Protein AF-A0A0C1U3Q9-F1 (afdb_monomer)

Sequence (59 aa):
MRGFIYKNKKYIVKLCDYNFKYYITKYKGYTIIYFNKTLGSKEKSRILHKIIRNSMIHS

Radius of gyration: 11.27 Å; Cα contacts (8 Å, |Δi|>4): 74; chains: 1; bounding box: 28×23×30 Å

Mean predicted aligned error: 5.71 Å

Nearest PDB structures (foldseek):
  4v0k-assembly1_A  TM=5.251E-01  e=3.686E+00  Chlamydomonas reinhardtii
  1f6b-assembly1_B  TM=5.304E-01  e=4.798E+00  Cricetulus griseus
  2qkm-assembly4_H  TM=6.173E-01  e=8.128E+00  Schizosaccharomyces pombe

Organism: NCBI:txid1418104

Solvent-accessible surface area (backbone atoms only — not comparable to full-atom values): 3563 Å² total; per-residue (Å²): 131,58,66,53,76,56,93,95,41,38,36,34,50,43,76,38,94,55,103,52,71,67,51,78,49,78,55,98,79,29,41,38,36,38,32,26,63,87,57,52,71,69,57,52,51,54,50,51,52,48,53,56,52,54,60,58,76,80,106

Foldseek 3Di:
DDWDADPNQIEAEAEDQDPDAWDWDADPRYIYIYGHPPDDPVVVVVVVVVVVVVVVVVD

Structure (mmCIF, N/CA/C/O backbone):
data_AF-A0A0C1U3Q9-F1
#
_entry.id   AF-A0A0C1U3Q9-F1
#
loop_
_atom_site.group_PDB
_atom_site.id
_atom_site.type_symbol
_atom_site.label_atom_id
_atom_site.label_alt_id
_atom_site.label_comp_id
_atom_site.label_asym_id
_atom_site.label_entity_id
_atom_site.label_seq_id
_atom_site.pdbx_PDB_ins_code
_atom_site.Cartn_x
_atom_site.Cartn_y
_atom_site.Cartn_z
_atom_site.occupancy
_atom_site.B_iso_or_equiv
_atom_site.auth_seq_id
_atom_site.auth_comp_id
_atom_site.auth_asym_id
_atom_site.auth_atom_id
_atom_site.pdbx_PDB_model_num
ATOM 1 N N . MET A 1 1 ? -4.113 -11.731 -1.960 1.00 57.19 1 MET A N 1
ATOM 2 C CA . MET A 1 1 ? -4.361 -10.457 -1.238 1.00 57.19 1 MET A CA 1
ATOM 3 C C . MET A 1 1 ? -3.652 -10.538 0.107 1.00 57.19 1 MET A C 1
ATOM 5 O O . MET A 1 1 ? -3.873 -11.518 0.800 1.00 57.19 1 MET A O 1
ATOM 9 N N . ARG A 1 2 ? -2.776 -9.584 0.460 1.00 68.56 2 ARG A N 1
ATOM 10 C CA . ARG A 1 2 ? -2.125 -9.535 1.785 1.00 68.56 2 ARG A CA 1
ATOM 11 C C . ARG A 1 2 ? -2.691 -8.343 2.558 1.00 68.56 2 ARG A C 1
ATOM 13 O O . ARG A 1 2 ? -2.497 -7.196 2.158 1.00 68.56 2 ARG A O 1
ATOM 20 N N . GLY A 1 3 ? -3.453 -8.632 3.607 1.00 81.94 3 GLY A N 1
ATOM 21 C CA . GLY A 1 3 ? -3.931 -7.637 4.563 1.00 81.94 3 GLY A CA 1
ATOM 22 C C . GLY A 1 3 ? -3.122 -7.707 5.853 1.00 81.94 3 GLY A C 1
ATOM 23 O O . GLY A 1 3 ? -2.607 -8.768 6.194 1.00 81.94 3 GLY A O 1
ATOM 24 N N . PHE A 1 4 ? -2.997 -6.585 6.552 1.00 84.94 4 PHE A N 1
ATOM 25 C CA . PHE A 1 4 ? -2.369 -6.517 7.868 1.00 84.94 4 PHE A CA 1
ATOM 26 C C . PHE A 1 4 ? -3.118 -5.533 8.765 1.00 84.94 4 PHE A C 1
ATOM 28 O O . PHE A 1 4 ? -3.811 -4.632 8.290 1.00 84.94 4 PHE A O 1
ATOM 35 N N . ILE A 1 5 ? -2.987 -5.714 10.075 1.00 84.12 5 ILE A N 1
ATOM 36 C CA . ILE A 1 5 ? -3.566 -4.818 11.074 1.00 84.12 5 ILE A CA 1
ATOM 37 C C . ILE A 1 5 ? -2.419 -4.026 11.686 1.00 84.12 5 ILE A C 1
ATOM 39 O O . ILE A 1 5 ? -1.410 -4.599 12.086 1.00 84.12 5 ILE A O 1
ATOM 43 N N . TYR A 1 6 ? -2.563 -2.707 11.746 1.00 82.19 6 TYR A N 1
ATOM 44 C CA . TYR A 1 6 ? -1.583 -1.832 12.374 1.00 82.19 6 TYR A CA 1
ATOM 45 C C . TYR A 1 6 ? -2.296 -0.795 13.236 1.00 82.19 6 TYR A C 1
ATOM 47 O O . TYR A 1 6 ? -3.143 -0.056 12.732 1.00 82.19 6 TYR A O 1
ATOM 55 N N . LYS A 1 7 ? -1.966 -0.749 14.536 1.00 78.12 7 LYS A N 1
ATOM 56 C CA . LYS A 1 7 ? -2.606 0.129 15.538 1.00 78.12 7 LYS A CA 1
ATOM 57 C C . LYS A 1 7 ? -4.141 0.117 15.445 1.00 78.12 7 LYS A C 1
ATOM 59 O O . LYS A 1 7 ? -4.771 1.156 15.275 1.00 78.12 7 LYS A O 1
ATOM 64 N N . ASN A 1 8 ? -4.730 -1.079 15.478 1.00 82.00 8 ASN A N 1
ATOM 65 C CA . ASN A 1 8 ? -6.178 -1.313 15.388 1.00 82.00 8 ASN A CA 1
ATOM 66 C C . ASN A 1 8 ? -6.864 -0.854 14.077 1.00 82.00 8 ASN A C 1
ATOM 68 O O . ASN A 1 8 ? -8.079 -0.962 13.939 1.00 82.00 8 ASN A O 1
ATOM 72 N N . LYS A 1 9 ? -6.102 -0.383 13.079 1.00 83.44 9 LYS A N 1
ATOM 73 C CA . LYS A 1 9 ? -6.593 -0.064 11.731 1.00 83.44 9 LYS A CA 1
ATOM 74 C C . LYS A 1 9 ? -6.256 -1.216 10.783 1.00 83.44 9 LYS A C 1
ATOM 76 O O . LYS A 1 9 ? -5.136 -1.732 10.788 1.00 83.44 9 LYS A O 1
ATOM 81 N N . LYS A 1 10 ? -7.226 -1.633 9.968 1.00 89.06 10 LYS A N 1
ATOM 82 C CA . LYS A 1 10 ? -7.068 -2.738 9.011 1.00 89.06 10 LYS A CA 1
ATOM 83 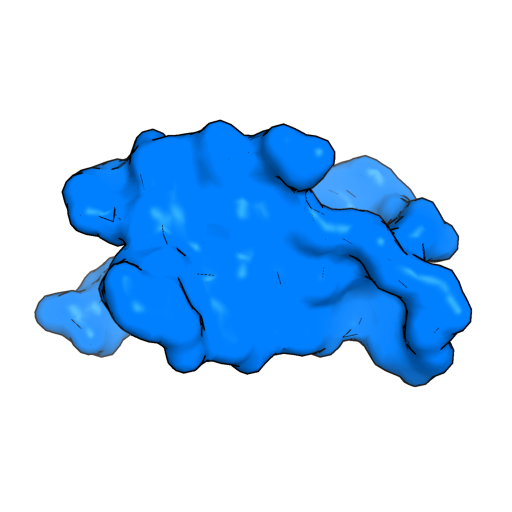C C . LYS A 1 10 ? -6.609 -2.194 7.659 1.00 89.06 10 LYS A C 1
ATOM 85 O O . LYS A 1 10 ? -7.253 -1.302 7.109 1.00 89.06 10 LYS A O 1
ATOM 90 N N . TYR A 1 11 ? -5.533 -2.746 7.110 1.00 88.88 11 TYR A N 1
ATOM 91 C CA . TYR A 1 11 ? -4.966 -2.358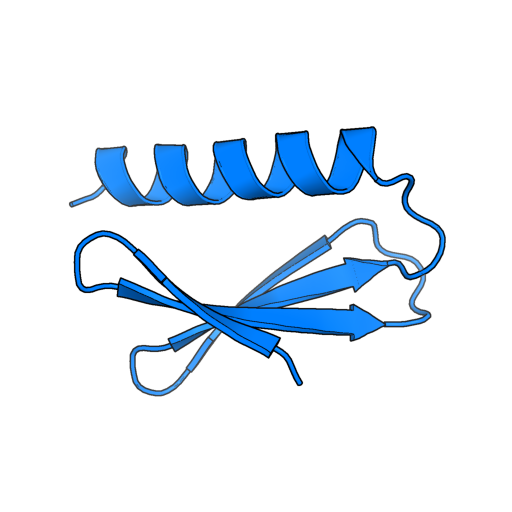 5.820 1.00 88.88 11 TYR A CA 1
ATOM 92 C C . TYR A 1 11 ? -4.974 -3.538 4.852 1.00 88.88 11 TYR A C 1
ATOM 94 O O . TYR A 1 11 ? -4.696 -4.673 5.233 1.00 88.88 11 TYR A O 1
ATOM 102 N N . ILE A 1 12 ? -5.275 -3.276 3.584 1.00 90.19 12 ILE A N 1
ATOM 103 C CA . ILE A 1 12 ? -5.210 -4.266 2.506 1.00 90.19 12 ILE A CA 1
ATOM 104 C C . ILE A 1 12 ? -4.319 -3.703 1.417 1.00 90.19 12 ILE A C 1
ATOM 106 O O . ILE A 1 12 ? -4.609 -2.637 0.886 1.00 90.19 12 ILE A O 1
ATOM 110 N N . VAL A 1 13 ? -3.270 -4.433 1.049 1.00 89.38 13 VAL A N 1
ATOM 111 C CA . VAL A 1 13 ? -2.396 -4.033 -0.053 1.00 89.38 13 VAL A CA 1
ATOM 112 C C . VAL A 1 13 ? -2.713 -4.872 -1.287 1.00 89.38 13 VAL A C 1
ATOM 114 O O . VAL A 1 13 ? -2.694 -6.108 -1.247 1.00 89.38 13 VAL A O 1
ATOM 117 N N . LYS A 1 14 ? -3.013 -4.192 -2.393 1.00 89.19 14 LYS A N 1
ATOM 118 C CA . LYS A 1 14 ? -3.236 -4.777 -3.715 1.00 89.19 14 LYS A CA 1
ATOM 119 C C . LYS A 1 14 ? -2.225 -4.220 -4.709 1.00 89.19 14 LYS A C 1
ATOM 121 O O . LYS A 1 14 ? -1.897 -3.040 -4.674 1.00 89.19 14 LYS A O 1
ATOM 126 N N . LEU A 1 15 ? -1.740 -5.084 -5.594 1.00 88.19 15 LEU A N 1
ATOM 127 C CA . LEU A 1 15 ? -0.932 -4.682 -6.741 1.00 88.19 15 LEU A CA 1
ATOM 128 C C . LEU A 1 15 ? -1.849 -4.536 -7.955 1.00 88.19 15 LEU A C 1
ATOM 130 O O . LEU A 1 15 ? -2.796 -5.307 -8.111 1.00 88.19 15 LEU A O 1
ATOM 134 N N . CYS A 1 16 ? -1.581 -3.538 -8.781 1.00 86.56 16 CYS A N 1
ATOM 135 C CA . CYS A 1 16 ? -2.386 -3.178 -9.936 1.00 86.56 16 CYS A CA 1
ATOM 136 C C . CYS A 1 16 ? -1.488 -2.687 -11.073 1.00 86.56 16 CYS A C 1
ATOM 138 O O . CYS A 1 16 ? -0.443 -2.094 -10.819 1.00 86.56 16 CYS A O 1
ATOM 140 N N . ASP A 1 17 ? -1.911 -2.935 -12.309 1.00 84.56 17 ASP A N 1
ATOM 141 C CA . ASP A 1 17 ? -1.165 -2.620 -13.536 1.00 84.56 17 ASP A CA 1
ATOM 142 C C . ASP A 1 17 ? -1.769 -1.392 -14.241 1.00 84.56 17 ASP A C 1
ATOM 144 O O . ASP A 1 17 ? -2.075 -1.387 -15.425 1.00 84.56 17 ASP A O 1
ATOM 148 N N . TYR A 1 18 ? -2.044 -0.349 -13.458 1.00 81.44 18 TYR A N 1
ATOM 149 C CA . TYR A 1 18 ? -2.648 0.893 -13.944 1.00 81.44 18 TYR A CA 1
ATOM 150 C C . TYR A 1 18 ? -1.620 2.019 -13.976 1.00 81.44 18 TYR A C 1
ATOM 152 O O . TYR A 1 18 ? -0.654 2.003 -13.220 1.00 81.44 18 TYR A O 1
ATOM 160 N N . ASN A 1 19 ? -1.870 3.056 -14.776 1.00 81.88 19 ASN A N 1
ATOM 161 C CA . ASN A 1 19 ? -0.955 4.184 -14.986 1.00 81.88 19 ASN A CA 1
ATOM 162 C C . ASN A 1 19 ? -0.922 5.208 -13.821 1.00 81.88 19 ASN A C 1
ATOM 164 O O . ASN A 1 19 ? -0.787 6.411 -14.024 1.00 81.88 19 ASN A O 1
ATOM 168 N N . PHE A 1 20 ? -1.070 4.747 -12.576 1.00 85.19 20 PHE A N 1
ATOM 169 C CA . PHE A 1 20 ? -0.931 5.557 -11.365 1.00 85.19 20 PHE A CA 1
ATOM 170 C C . PHE A 1 20 ? 0.098 4.937 -10.419 1.00 85.19 20 PHE A C 1
ATOM 172 O O . PHE A 1 20 ? 0.318 3.728 -10.427 1.00 85.19 20 PHE A O 1
ATOM 179 N N . LYS A 1 21 ? 0.730 5.759 -9.570 1.00 84.88 21 LYS A N 1
ATOM 180 C CA . LYS A 1 21 ? 1.708 5.280 -8.576 1.00 84.88 21 LYS A CA 1
ATOM 181 C C . LYS A 1 21 ? 1.016 4.510 -7.448 1.00 84.88 21 LYS A C 1
ATOM 183 O O . LYS A 1 21 ? 1.293 3.339 -7.205 1.00 84.88 21 LYS A O 1
ATOM 188 N N . TYR A 1 22 ? 0.091 5.156 -6.752 1.00 88.25 22 TYR A N 1
ATOM 189 C CA . TYR A 1 22 ? -0.700 4.504 -5.718 1.00 88.25 22 TYR A CA 1
ATOM 190 C C . TYR A 1 22 ? -2.086 5.133 -5.630 1.00 88.25 22 TYR A C 1
ATOM 192 O O . TYR A 1 22 ? -2.261 6.303 -5.963 1.00 88.25 22 TYR A O 1
ATOM 200 N N . TYR A 1 23 ? -3.053 4.356 -5.158 1.00 89.62 23 TYR A N 1
ATOM 201 C CA . TYR A 1 23 ? -4.405 4.817 -4.873 1.00 89.62 23 TYR A CA 1
ATOM 202 C C . TYR A 1 23 ? -4.862 4.255 -3.530 1.00 89.62 23 TYR A C 1
ATOM 204 O O . TYR A 1 23 ? -4.566 3.107 -3.196 1.00 89.62 23 TYR A O 1
ATOM 212 N N . ILE A 1 24 ? -5.558 5.066 -2.737 1.00 89.12 24 ILE A N 1
ATOM 213 C CA . ILE A 1 24 ? -6.021 4.685 -1.402 1.00 89.12 24 ILE A CA 1
ATOM 214 C C . ILE A 1 24 ? -7.520 4.878 -1.358 1.00 89.12 24 ILE A C 1
ATOM 216 O O . ILE A 1 24 ? -8.027 5.936 -1.716 1.00 89.12 24 ILE A O 1
ATOM 220 N N . THR A 1 25 ? -8.217 3.873 -0.853 1.00 89.94 25 THR A N 1
ATOM 221 C CA . THR A 1 25 ? -9.647 3.962 -0.592 1.00 89.94 25 THR A CA 1
ATOM 222 C C . THR A 1 25 ? -9.981 3.330 0.750 1.00 89.94 25 THR A C 1
ATOM 224 O O . THR A 1 25 ? -9.260 2.459 1.244 1.00 89.94 25 THR A O 1
ATOM 227 N N . LYS A 1 26 ? -11.067 3.788 1.367 1.00 89.06 26 LYS A N 1
ATOM 228 C CA . LYS A 1 26 ? -11.585 3.242 2.620 1.00 89.06 26 LYS A CA 1
ATOM 229 C C . LYS A 1 26 ? -12.871 2.486 2.314 1.00 89.06 26 LYS A C 1
ATOM 231 O O . LYS A 1 26 ? -13.787 3.047 1.727 1.00 89.06 26 LYS A O 1
ATOM 236 N N . TYR A 1 27 ? -12.952 1.228 2.728 1.00 86.81 27 TYR A N 1
ATOM 237 C CA . TYR A 1 27 ? -14.125 0.387 2.505 1.00 86.81 27 TYR A CA 1
ATOM 238 C C . TYR A 1 27 ? -14.429 -0.453 3.744 1.00 86.81 27 TYR A C 1
ATOM 240 O O . TYR A 1 27 ? -13.572 -1.211 4.190 1.00 86.81 27 TYR A O 1
ATOM 248 N N . LYS A 1 28 ? -15.636 -0.319 4.316 1.00 85.06 28 LYS A N 1
ATOM 249 C CA . LYS A 1 28 ? -16.096 -1.064 5.511 1.00 85.06 28 LYS A CA 1
ATOM 250 C C . LYS A 1 28 ? -15.063 -1.115 6.662 1.00 85.06 28 LYS A C 1
ATOM 252 O O . LYS A 1 28 ? -14.840 -2.162 7.261 1.00 85.06 28 LYS A O 1
ATOM 257 N N . GLY A 1 29 ? -14.379 0.001 6.936 1.00 83.81 29 GLY A N 1
ATOM 258 C CA . GLY A 1 29 ?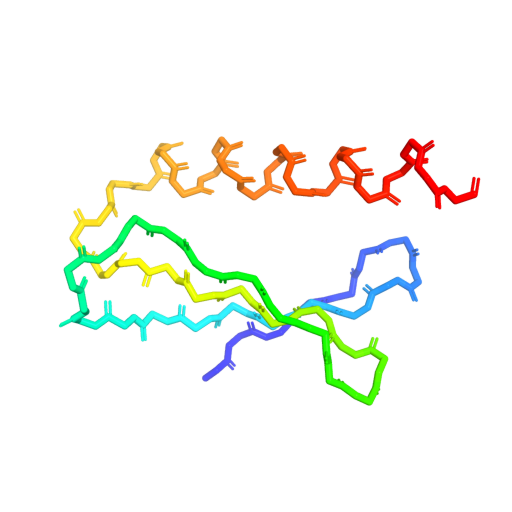 -13.343 0.086 7.983 1.00 83.81 29 GLY A CA 1
ATOM 259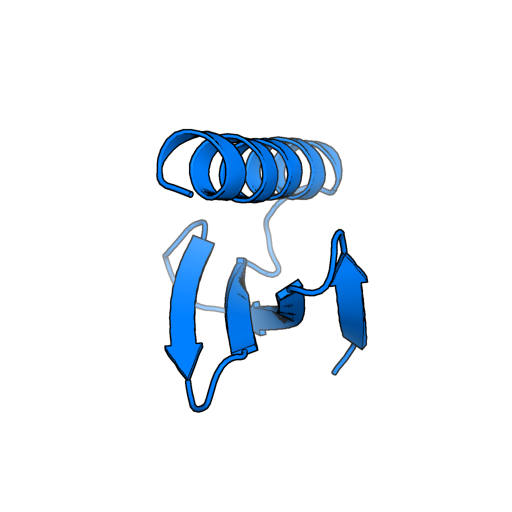 C C . GLY A 1 29 ? -11.954 -0.447 7.593 1.00 83.81 29 GLY A C 1
ATOM 260 O O . GLY A 1 29 ? -11.030 -0.408 8.404 1.00 83.81 29 GLY A O 1
ATOM 261 N N . TYR A 1 30 ? -11.772 -0.905 6.353 1.00 87.25 30 TYR A N 1
ATOM 262 C CA . TYR A 1 30 ? -10.476 -1.273 5.786 1.00 87.25 30 TYR A CA 1
ATOM 263 C C . TYR A 1 30 ? -9.904 -0.120 4.967 1.00 87.25 30 TYR A C 1
ATOM 265 O O . TYR A 1 30 ? -10.604 0.488 4.160 1.00 87.25 30 TYR A O 1
ATOM 273 N N . THR A 1 31 ? -8.611 0.145 5.123 1.00 89.19 31 THR A N 1
ATOM 274 C CA . THR A 1 31 ? -7.847 1.015 4.224 1.00 89.19 31 THR A CA 1
ATOM 275 C C . THR A 1 31 ? -7.214 0.151 3.142 1.00 89.19 31 THR A C 1
ATOM 277 O O . THR A 1 31 ? -6.278 -0.604 3.399 1.00 89.19 31 THR A O 1
ATOM 280 N N . ILE A 1 32 ? -7.743 0.234 1.929 1.00 90.56 32 ILE A N 1
ATOM 281 C CA . ILE A 1 32 ? -7.246 -0.504 0.774 1.00 90.56 32 ILE A CA 1
ATOM 282 C C . ILE A 1 32 ? -6.257 0.390 0.029 1.00 90.56 32 ILE A C 1
ATOM 284 O O . ILE A 1 32 ? -6.585 1.507 -0.364 1.00 90.56 32 ILE A O 1
ATOM 288 N N . ILE A 1 33 ? -5.044 -0.116 -0.158 1.00 89.94 33 ILE A N 1
ATOM 289 C CA . ILE A 1 33 ? -3.940 0.552 -0.834 1.00 89.94 33 ILE A CA 1
ATOM 290 C C . ILE A 1 33 ? -3.645 -0.232 -2.108 1.00 89.94 33 ILE A C 1
ATOM 292 O O . ILE A 1 33 ? -3.243 -1.396 -2.056 1.00 89.94 33 ILE A O 1
ATOM 296 N N . TYR A 1 34 ? -3.835 0.413 -3.249 1.00 90.69 34 TYR A N 1
ATOM 297 C CA . TYR A 1 34 ? -3.451 -0.092 -4.556 1.00 90.69 34 TYR A CA 1
ATOM 298 C C . TYR A 1 34 ? -2.086 0.481 -4.916 1.00 90.69 34 TYR A C 1
ATOM 300 O O . TYR A 1 34 ? -1.931 1.697 -4.995 1.00 90.69 34 TYR A O 1
ATOM 308 N N . PHE A 1 35 ? -1.101 -0.381 -5.137 1.00 90.44 35 PHE A N 1
ATOM 309 C CA . PHE A 1 35 ? 0.207 -0.004 -5.658 1.00 90.44 35 PHE A CA 1
ATOM 310 C C . PHE A 1 35 ? 0.341 -0.415 -7.109 1.00 90.44 35 PHE A C 1
ATOM 312 O O . PHE A 1 35 ? -0.092 -1.506 -7.486 1.00 90.44 35 PHE A O 1
ATOM 319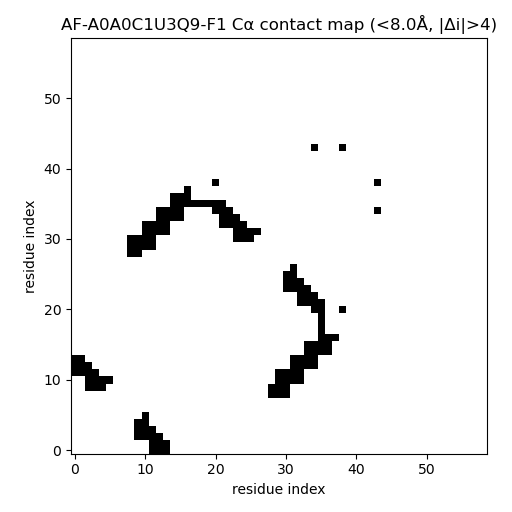 N N . ASN A 1 36 ? 1.052 0.402 -7.880 1.00 89.56 36 ASN A N 1
ATOM 320 C CA . ASN A 1 36 ? 1.549 -0.055 -9.161 1.00 89.56 36 ASN A CA 1
ATOM 321 C C . ASN A 1 36 ? 2.453 -1.282 -8.976 1.00 89.56 36 ASN A C 1
ATOM 323 O O . ASN A 1 36 ? 3.293 -1.337 -8.066 1.00 89.56 36 ASN A O 1
ATOM 327 N N . LYS A 1 37 ? 2.307 -2.270 -9.851 1.00 85.12 37 LYS A N 1
ATOM 328 C CA . LYS A 1 37 ? 3.204 -3.418 -9.900 1.00 85.12 37 LYS A CA 1
ATOM 329 C C . LYS A 1 37 ? 4.636 -2.986 -10.242 1.00 85.12 37 LYS A C 1
ATOM 331 O O . LYS A 1 37 ? 5.554 -3.500 -9.603 1.00 85.12 37 LYS A O 1
ATOM 336 N N . THR A 1 38 ? 4.801 -1.983 -11.112 1.00 87.06 38 THR A N 1
ATOM 337 C CA . THR A 1 38 ? 6.094 -1.440 -11.583 1.00 87.06 38 THR A CA 1
ATOM 338 C C . THR A 1 38 ? 6.870 -0.646 -10.529 1.00 87.06 38 THR A C 1
ATOM 340 O O . THR A 1 38 ? 8.069 -0.430 -10.675 1.00 87.06 38 THR A O 1
ATOM 343 N N . LEU A 1 39 ? 6.221 -0.241 -9.432 1.00 84.25 39 LEU A N 1
ATOM 344 C CA . LEU A 1 39 ? 6.877 0.497 -8.352 1.00 84.25 39 LEU A CA 1
ATOM 345 C C . LEU A 1 39 ? 7.929 -0.360 -7.639 1.00 84.25 39 LEU A C 1
ATOM 347 O O . LEU A 1 39 ? 7.639 -1.469 -7.174 1.00 84.25 39 LEU A O 1
ATOM 351 N N . GLY A 1 40 ? 9.128 0.193 -7.465 1.00 84.69 40 GLY A N 1
ATOM 352 C CA . GLY A 1 40 ? 10.195 -0.449 -6.704 1.00 84.69 40 GLY A CA 1
ATOM 353 C C . GLY A 1 40 ? 9.838 -0.628 -5.223 1.00 84.69 40 GLY A C 1
ATOM 354 O O . GLY A 1 40 ? 9.080 0.149 -4.636 1.00 84.69 40 GLY A O 1
ATOM 355 N N . SER A 1 41 ? 10.423 -1.642 -4.580 1.00 83.75 41 SER A N 1
ATOM 356 C CA . SER A 1 41 ? 10.173 -1.966 -3.165 1.00 83.75 41 SER A CA 1
ATOM 357 C C . SER A 1 41 ? 10.454 -0.791 -2.217 1.00 83.75 41 SER A C 1
ATOM 359 O O . SER A 1 41 ? 9.716 -0.578 -1.254 1.00 83.75 41 SER A O 1
ATOM 361 N N . LYS A 1 42 ? 11.478 0.020 -2.520 1.00 87.56 42 LYS A N 1
ATOM 362 C CA . LYS A 1 42 ? 11.852 1.203 -1.728 1.00 87.56 42 LYS A CA 1
ATOM 363 C C . LYS A 1 42 ? 10.767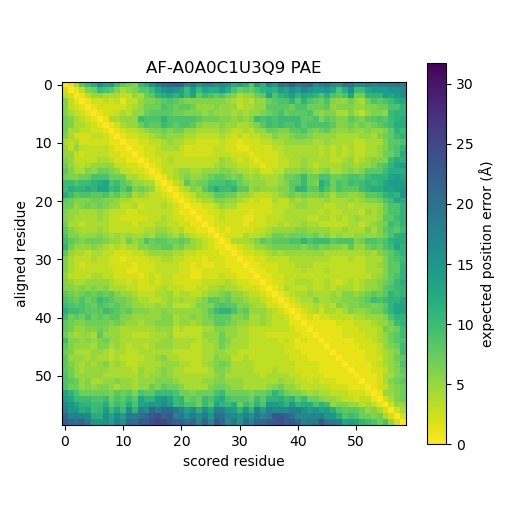 2.283 -1.754 1.00 87.56 42 LYS A C 1
ATOM 365 O O . LYS A 1 42 ? 10.414 2.827 -0.708 1.00 87.56 42 LYS A O 1
ATOM 370 N N . GLU A 1 43 ? 10.197 2.562 -2.926 1.00 85.31 43 GLU A N 1
ATOM 371 C CA . GLU A 1 43 ? 9.105 3.530 -3.056 1.00 85.31 43 GLU A CA 1
ATOM 372 C C . GLU A 1 43 ? 7.816 3.021 -2.406 1.00 85.31 43 GLU A C 1
ATOM 374 O O . GLU A 1 43 ? 7.173 3.777 -1.676 1.00 85.31 43 GLU A O 1
ATOM 379 N N . LYS A 1 44 ? 7.481 1.733 -2.581 1.00 86.31 44 LYS A N 1
ATOM 380 C CA . LYS A 1 44 ? 6.335 1.096 -1.906 1.00 86.31 44 LYS A CA 1
ATOM 381 C C . LYS A 1 44 ? 6.416 1.278 -0.391 1.00 86.31 44 LYS A C 1
ATOM 383 O O . LYS A 1 44 ? 5.448 1.732 0.215 1.00 86.31 44 LYS A O 1
ATOM 388 N N . SER A 1 45 ? 7.578 1.001 0.205 1.00 87.06 45 SER A N 1
ATOM 389 C CA . SER A 1 45 ? 7.802 1.175 1.646 1.00 87.06 45 SER A CA 1
ATOM 390 C C . SER A 1 45 ? 7.633 2.634 2.087 1.00 87.06 45 SER A C 1
ATOM 392 O O . SER A 1 45 ? 6.879 2.923 3.017 1.00 87.06 45 SER A O 1
ATOM 394 N N . ARG A 1 46 ? 8.244 3.584 1.366 1.00 89.38 46 ARG A N 1
ATOM 395 C CA . ARG A 1 46 ? 8.144 5.020 1.678 1.00 89.38 46 ARG A CA 1
ATOM 396 C C . ARG A 1 46 ? 6.704 5.535 1.605 1.00 89.38 46 ARG A C 1
ATOM 398 O O . ARG A 1 46 ? 6.281 6.295 2.478 1.00 89.38 46 ARG A O 1
ATOM 405 N N . ILE A 1 47 ? 5.944 5.118 0.593 1.00 87.38 47 ILE A N 1
ATOM 406 C CA . ILE A 1 47 ? 4.528 5.473 0.455 1.00 87.38 47 ILE A CA 1
ATOM 407 C C . ILE A 1 47 ? 3.721 4.851 1.596 1.00 87.38 47 ILE A C 1
ATOM 409 O O . ILE A 1 47 ? 2.965 5.564 2.248 1.00 87.38 47 ILE A O 1
ATOM 413 N N . LEU A 1 48 ? 3.921 3.564 1.897 1.00 86.69 48 LEU A N 1
ATOM 414 C CA . LEU A 1 48 ? 3.219 2.881 2.987 1.00 86.69 48 LEU A CA 1
ATOM 415 C C . LEU A 1 48 ? 3.448 3.590 4.333 1.00 86.69 48 LEU A C 1
ATOM 417 O O . LEU A 1 48 ? 2.490 3.899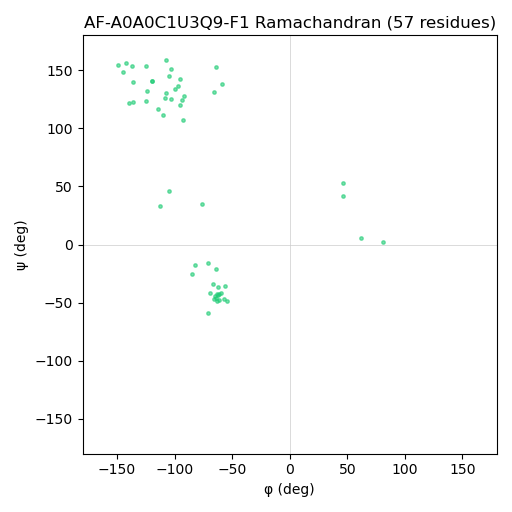 5.040 1.00 86.69 48 LEU A O 1
ATOM 421 N N . HIS A 1 49 ? 4.701 3.935 4.644 1.00 87.19 49 HIS A N 1
ATOM 422 C CA . HIS A 1 49 ? 5.052 4.709 5.835 1.00 87.19 49 HIS A CA 1
ATOM 423 C C . HIS A 1 49 ? 4.377 6.082 5.856 1.00 87.19 49 HIS A C 1
ATOM 425 O O . HIS A 1 49 ? 3.866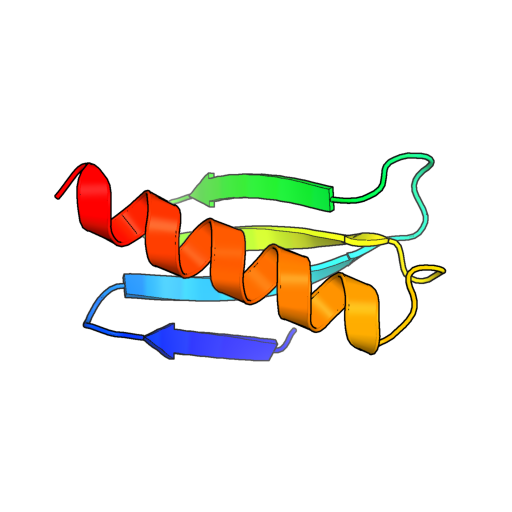 6.493 6.898 1.00 87.19 49 HIS A O 1
ATOM 431 N N . LYS A 1 50 ? 4.328 6.786 4.717 1.00 87.25 50 LYS A N 1
ATOM 432 C CA . LYS A 1 50 ? 3.639 8.080 4.610 1.00 87.25 50 LYS A CA 1
ATOM 433 C C . LYS A 1 50 ? 2.141 7.939 4.887 1.00 87.25 50 LYS A C 1
ATOM 435 O O . LYS A 1 50 ? 1.597 8.750 5.627 1.00 87.25 50 LYS A O 1
ATOM 440 N N . ILE A 1 51 ? 1.493 6.905 4.352 1.00 84.19 51 ILE A N 1
ATOM 441 C CA . ILE A 1 51 ? 0.061 6.632 4.553 1.00 84.19 51 ILE A CA 1
ATOM 442 C C . ILE A 1 51 ? -0.230 6.341 6.023 1.00 84.19 51 ILE A C 1
ATOM 444 O O . ILE A 1 51 ? -1.135 6.937 6.606 1.00 84.19 51 ILE A O 1
ATOM 448 N N . ILE A 1 52 ? 0.561 5.460 6.635 1.00 83.56 52 ILE A N 1
ATOM 449 C CA . ILE A 1 52 ? 0.412 5.090 8.044 1.00 83.56 52 ILE A CA 1
ATOM 450 C C . ILE A 1 52 ? 0.648 6.308 8.948 1.00 83.56 52 ILE A C 1
ATOM 452 O O . ILE A 1 52 ? -0.125 6.532 9.876 1.00 83.56 52 ILE A O 1
ATOM 456 N N . ARG A 1 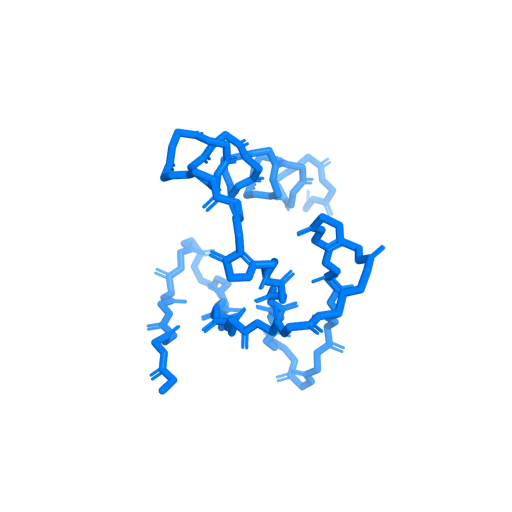53 ? 1.670 7.126 8.660 1.00 83.31 53 ARG A N 1
ATOM 457 C CA . ARG A 1 53 ? 1.957 8.359 9.407 1.00 83.31 53 ARG A CA 1
ATOM 458 C C . ARG A 1 53 ? 0.829 9.377 9.272 1.00 83.31 53 ARG A C 1
ATOM 460 O O . ARG A 1 53 ? 0.389 9.913 10.280 1.00 83.31 53 ARG A O 1
ATOM 467 N N . ASN A 1 54 ? 0.327 9.610 8.061 1.00 78.19 54 ASN A N 1
ATOM 468 C CA . ASN A 1 54 ? -0.748 10.577 7.834 1.00 78.19 54 ASN A CA 1
ATOM 469 C C . ASN A 1 54 ? -2.067 10.126 8.491 1.00 78.19 54 ASN A C 1
ATOM 471 O O . ASN A 1 54 ? -2.801 10.930 9.049 1.00 78.19 54 ASN A O 1
ATOM 475 N N . SER A 1 55 ? -2.320 8.814 8.521 1.00 67.44 55 SER A N 1
ATOM 476 C CA . SER A 1 55 ? -3.444 8.213 9.249 1.00 67.44 55 SER A CA 1
ATOM 477 C C . SER A 1 55 ? -3.363 8.408 10.772 1.00 67.44 55 SER A C 1
ATOM 479 O O . SER A 1 55 ? -4.388 8.294 11.437 1.00 67.44 55 SER A O 1
ATOM 481 N N . MET A 1 56 ? -2.186 8.687 11.349 1.00 61.28 56 MET A N 1
ATOM 482 C CA . MET A 1 56 ? -2.051 8.988 12.784 1.00 61.28 56 MET A CA 1
ATOM 483 C C . MET A 1 56 ? -2.307 10.457 13.130 1.00 61.28 56 MET A C 1
ATOM 485 O O . MET A 1 56 ? -2.679 10.729 14.259 1.00 61.28 56 MET A O 1
ATOM 489 N N . ILE A 1 57 ? -2.105 11.388 12.193 1.00 60.31 57 ILE A N 1
ATOM 490 C CA . ILE A 1 57 ? -2.183 12.837 12.463 1.00 60.31 57 ILE A CA 1
ATOM 491 C C . ILE A 1 57 ? -3.636 13.347 12.436 1.00 60.31 57 ILE A C 1
ATOM 493 O O . ILE A 1 57 ? -3.927 14.421 12.941 1.00 60.31 57 ILE A O 1
ATOM 497 N N . HIS A 1 58 ? -4.562 12.592 11.844 1.00 51.44 58 HIS A N 1
ATOM 498 C CA . HIS A 1 58 ? -6.000 12.908 11.807 1.00 51.44 58 HIS A CA 1
ATOM 499 C C . HIS A 1 58 ? -6.832 11.914 12.634 1.00 51.44 58 HIS A C 1
ATOM 501 O O . HIS A 1 58 ? -7.936 11.546 12.231 1.00 51.44 58 HIS A O 1
ATOM 507 N N . SER A 1 59 ? -6.268 11.403 13.731 1.00 42.94 59 SER A N 1
ATOM 508 C CA . SER A 1 59 ? -6.970 10.530 14.677 1.00 42.94 59 SER A CA 1
ATOM 509 C C . SER A 1 59 ? -7.297 11.273 15.958 1.00 42.94 59 SER A C 1
ATOM 511 O O . SER A 1 59 ? -6.462 12.107 16.364 1.00 42.94 59 SER A O 1
#

Secondary structure (DSSP, 8-state):
-EEEEETTEEEEEEEE-SSSSEEEEEETTEEEEEEETTS-HHHHHHHHHHHHHHHHHT-

pLDDT: mean 82.93, std 9.86, range [42.94, 90.69]